Protein AF-A0A2M7QE40-F1 (afdb_monomer)

Foldseek 3Di:
DDPQVQFDWDADPFGIKTWDDDDPVDTDIDDDGDPPDDDDDDDDPDDDDDDDDDDKDWDWDDDPNDTDIDID

Solvent-accessible surface area (backbone atoms only — not comparable to full-atom values): 4943 Å² total; per-residue (Å²): 136,80,68,72,88,75,24,54,76,44,83,47,101,47,35,34,40,29,46,42,67,68,62,98,88,49,74,44,69,48,82,49,69,42,88,100,52,70,81,76,96,81,86,68,106,62,94,80,84,87,75,72,86,69,78,79,48,79,46,72,50,70,58,94,90,45,72,46,80,42,82,72

Nearest PDB structures (foldseek):
  1jic-assembly1_A  TM=5.253E-01  e=9.119E+00  Saccharolobus solfataricus

Structure (mmCIF, N/CA/C/O backbone):
data_AF-A0A2M7QE40-F1
#
_entry.id   AF-A0A2M7QE40-F1
#
loop_
_atom_site.group_PDB
_atom_site.id
_atom_site.type_symbol
_atom_site.label_atom_id
_atom_site.label_alt_id
_atom_site.label_comp_id
_atom_site.label_asym_id
_atom_site.label_entity_id
_atom_site.label_seq_id
_atom_site.pdbx_PDB_ins_code
_atom_site.Cartn_x
_atom_site.Cartn_y
_atom_site.Cartn_z
_atom_site.occupancy
_atom_site.B_iso_or_equiv
_atom_site.auth_seq_id
_atom_site.auth_comp_id
_atom_site.auth_asym_id
_atom_site.auth_atom_id
_atom_site.pdbx_PDB_model_num
ATOM 1 N N . MET A 1 1 ? -0.547 -7.760 -11.783 1.00 80.62 1 MET A N 1
ATOM 2 C CA . MET A 1 1 ? -0.205 -7.642 -10.346 1.00 80.62 1 MET A CA 1
ATOM 3 C C . MET A 1 1 ? 1.092 -8.391 -10.097 1.00 80.62 1 MET A C 1
ATOM 5 O O . MET A 1 1 ? 1.303 -9.396 -10.763 1.00 80.62 1 MET A O 1
ATOM 9 N N . TYR A 1 2 ? 1.969 -7.889 -9.226 1.00 90.38 2 TYR A N 1
ATOM 10 C CA . TYR A 1 2 ? 3.218 -8.576 -8.856 1.00 90.38 2 TYR A CA 1
ATOM 11 C C . TYR A 1 2 ? 2.951 -9.606 -7.747 1.00 90.38 2 TYR A C 1
ATOM 13 O O . TYR A 1 2 ? 2.008 -9.443 -6.985 1.00 90.38 2 TYR A O 1
ATOM 21 N N . ASP A 1 3 ? 3.732 -10.669 -7.622 1.00 94.00 3 ASP A N 1
ATOM 22 C CA . ASP A 1 3 ? 3.495 -11.649 -6.553 1.00 94.00 3 ASP A CA 1
ATOM 23 C C . ASP A 1 3 ? 3.812 -11.042 -5.174 1.00 94.00 3 ASP A C 1
ATOM 25 O O . ASP A 1 3 ? 4.959 -10.690 -4.900 1.00 94.00 3 ASP A O 1
ATOM 29 N N . ILE A 1 4 ? 2.801 -10.915 -4.304 1.00 94.62 4 ILE A N 1
ATOM 30 C CA . ILE A 1 4 ? 2.943 -10.318 -2.965 1.00 94.62 4 ILE A CA 1
ATOM 31 C C . ILE A 1 4 ? 3.924 -11.099 -2.082 1.00 94.62 4 ILE A C 1
ATOM 33 O O . ILE A 1 4 ? 4.601 -10.503 -1.249 1.00 94.62 4 ILE A O 1
ATOM 37 N N . ASN A 1 5 ? 4.074 -12.408 -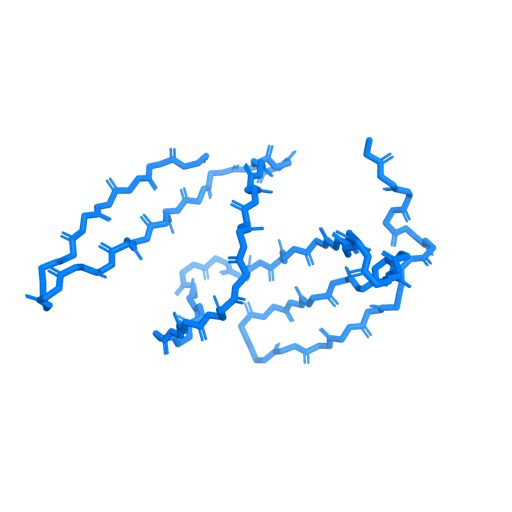2.309 1.00 95.06 5 ASN A N 1
ATOM 38 C CA . ASN A 1 5 ? 4.998 -13.251 -1.545 1.00 95.06 5 ASN A CA 1
ATOM 39 C C . ASN A 1 5 ? 6.470 -12.968 -1.878 1.00 95.06 5 ASN A C 1
ATOM 41 O O . ASN A 1 5 ? 7.361 -13.396 -1.150 1.00 95.06 5 ASN A O 1
ATOM 45 N N . LYS A 1 6 ? 6.732 -12.249 -2.977 1.00 96.44 6 LYS A N 1
ATOM 46 C CA . LYS A 1 6 ? 8.070 -11.797 -3.377 1.00 96.44 6 LYS A CA 1
ATOM 47 C C . LYS A 1 6 ? 8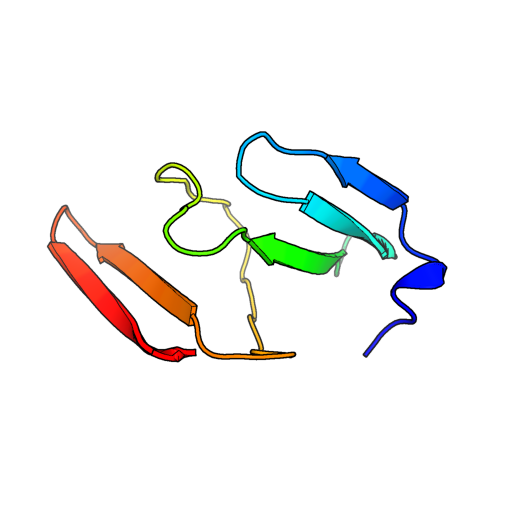.371 -10.368 -2.927 1.00 96.44 6 LYS A C 1
ATOM 49 O O . LYS A 1 6 ? 9.441 -9.855 -3.247 1.00 96.44 6 LYS A O 1
ATOM 54 N N . CYS A 1 7 ? 7.434 -9.705 -2.254 1.00 97.56 7 CYS A N 1
ATOM 55 C CA . CYS A 1 7 ? 7.636 -8.362 -1.732 1.00 97.56 7 CYS A CA 1
ATOM 56 C C . CYS A 1 7 ? 8.306 -8.401 -0.355 1.00 97.56 7 CYS A C 1
ATOM 58 O O . CYS A 1 7 ? 8.042 -9.283 0.463 1.00 97.56 7 CYS A O 1
ATOM 60 N N . GLN A 1 8 ? 9.107 -7.383 -0.055 1.00 97.81 8 GLN A N 1
ATOM 61 C CA . GLN A 1 8 ? 9.575 -7.141 1.303 1.00 97.81 8 GLN A CA 1
ATOM 62 C C . GLN A 1 8 ? 8.427 -6.562 2.136 1.00 97.81 8 GLN A C 1
ATOM 64 O O . GLN A 1 8 ? 7.917 -5.483 1.833 1.00 97.81 8 GLN A O 1
ATOM 69 N N . LYS A 1 9 ? 8.029 -7.256 3.206 1.00 98.06 9 LYS A N 1
ATOM 70 C CA . LYS A 1 9 ? 7.011 -6.763 4.142 1.00 98.06 9 LYS A CA 1
ATOM 71 C C . LYS A 1 9 ? 7.627 -5.791 5.150 1.00 98.06 9 LYS A C 1
ATOM 73 O O . LYS A 1 9 ? 8.601 -6.122 5.822 1.00 98.06 9 LYS A O 1
ATOM 78 N N . VAL A 1 10 ? 7.013 -4.623 5.289 1.00 98.00 10 VAL A N 1
ATOM 79 C CA . VAL A 1 10 ? 7.308 -3.611 6.306 1.00 98.00 10 VAL A CA 1
ATOM 80 C C . VAL A 1 10 ? 6.071 -3.447 7.179 1.00 98.00 10 VAL A C 1
ATOM 82 O O . VAL A 1 10 ? 5.017 -3.024 6.703 1.00 98.00 10 VAL A O 1
ATOM 85 N N . SER A 1 11 ? 6.187 -3.810 8.454 1.00 97.44 11 SER A N 1
ATOM 86 C CA . SER A 1 11 ? 5.087 -3.697 9.415 1.00 97.44 11 SER A CA 1
ATOM 87 C C . SER A 1 11 ? 4.859 -2.245 9.831 1.00 97.44 11 SER A C 1
ATOM 89 O O . SER A 1 11 ? 5.811 -1.504 10.076 1.00 97.44 11 SER A O 1
ATOM 91 N N . LEU A 1 12 ? 3.591 -1.866 9.964 1.00 95.88 12 LEU A N 1
ATOM 92 C CA . LEU A 1 12 ? 3.136 -0.582 10.486 1.00 95.88 12 LEU A CA 1
ATOM 93 C C . LEU A 1 12 ? 2.191 -0.823 11.674 1.00 95.88 12 LEU A C 1
ATOM 95 O O . LEU A 1 12 ? 1.545 -1.869 11.724 1.00 95.88 12 LEU A O 1
ATOM 99 N N . PRO A 1 13 ? 2.021 0.140 12.596 1.00 95.88 13 PRO A N 1
ATOM 100 C CA . PRO A 1 13 ? 1.009 0.029 13.652 1.00 95.88 13 PRO A CA 1
ATOM 101 C C . PRO A 1 13 ? -0.409 -0.226 13.111 1.00 95.88 13 PRO A C 1
ATOM 103 O O . PRO A 1 13 ? -1.181 -0.974 13.701 1.00 95.88 13 PRO A O 1
ATOM 106 N N . GLN A 1 14 ? -0.728 0.363 11.958 1.00 96.62 14 GLN A N 1
ATOM 107 C CA . GLN A 1 14 ? -2.020 0.270 11.279 1.00 96.62 14 GLN A CA 1
ATOM 108 C C . GLN A 1 14 ? -2.115 -0.845 10.218 1.00 96.62 14 GLN A C 1
ATOM 110 O O . GLN A 1 14 ? -3.133 -0.946 9.541 1.00 96.62 14 GLN A O 1
ATOM 115 N N . GLY A 1 15 ? -1.084 -1.680 10.040 1.00 96.38 15 GLY A N 1
ATOM 116 C CA . GLY A 1 15 ? -1.095 -2.747 9.033 1.00 96.38 15 GLY A CA 1
ATOM 117 C C . GLY A 1 15 ? 0.290 -3.055 8.467 1.00 96.38 15 GLY A C 1
ATOM 118 O O . GLY A 1 15 ? 1.236 -3.299 9.216 1.00 96.38 15 GLY A O 1
ATOM 119 N N . ALA A 1 16 ? 0.434 -3.061 7.142 1.00 97.31 16 ALA A N 1
ATOM 120 C CA . ALA A 1 16 ? 1.714 -3.330 6.494 1.00 97.31 16 ALA A CA 1
ATOM 121 C C . ALA A 1 16 ? 1.821 -2.717 5.094 1.00 97.31 16 ALA A C 1
ATOM 123 O O . ALA A 1 16 ? 0.834 -2.568 4.376 1.00 97.31 16 ALA A O 1
ATOM 124 N N . ILE A 1 17 ? 3.053 -2.430 4.679 1.00 96.88 17 ILE A N 1
ATOM 125 C CA . ILE A 1 17 ? 3.401 -2.137 3.288 1.00 96.88 17 ILE A CA 1
ATOM 126 C C . ILE A 1 17 ? 4.234 -3.298 2.751 1.00 96.88 17 ILE A C 1
ATOM 128 O O . ILE A 1 17 ? 5.170 -3.757 3.401 1.00 96.88 17 ILE A O 1
ATOM 132 N N . TYR A 1 18 ? 3.915 -3.764 1.550 1.00 97.81 18 TYR A N 1
ATOM 133 C CA . TYR A 1 18 ? 4.672 -4.790 0.844 1.00 97.81 18 TYR A CA 1
ATOM 134 C C . 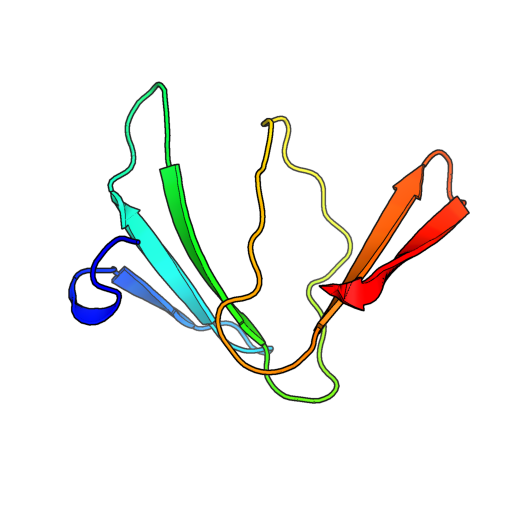TYR A 1 18 ? 5.393 -4.131 -0.329 1.00 97.81 18 TYR A C 1
ATOM 136 O O . TYR A 1 18 ? 4.766 -3.763 -1.322 1.00 97.81 18 TYR A O 1
ATOM 144 N N . LEU A 1 19 ? 6.707 -3.973 -0.207 1.00 96.62 19 LEU A N 1
ATOM 145 C CA . LEU A 1 19 ? 7.565 -3.328 -1.194 1.00 96.62 19 LEU A CA 1
ATOM 146 C C . LEU A 1 19 ? 7.968 -4.343 -2.268 1.00 96.62 19 LEU A C 1
ATOM 148 O O . LEU A 1 19 ? 8.682 -5.307 -1.987 1.00 96.62 19 LEU A O 1
ATOM 152 N N . GLY A 1 20 ? 7.463 -4.153 -3.484 1.00 96.62 20 GLY A N 1
ATOM 153 C CA . GLY A 1 20 ? 7.836 -4.935 -4.658 1.00 96.62 20 GLY A CA 1
ATOM 154 C C . GLY A 1 20 ? 8.998 -4.299 -5.431 1.00 96.62 20 GLY A C 1
ATOM 155 O O . GLY A 1 20 ? 9.735 -3.475 -4.886 1.00 96.62 20 GLY A O 1
ATOM 156 N N . PRO A 1 21 ? 9.172 -4.665 -6.713 1.00 95.75 21 PRO A N 1
ATOM 157 C CA . PRO A 1 21 ? 10.190 -4.080 -7.572 1.00 95.75 21 PRO A CA 1
ATOM 158 C C . PRO A 1 21 ? 10.0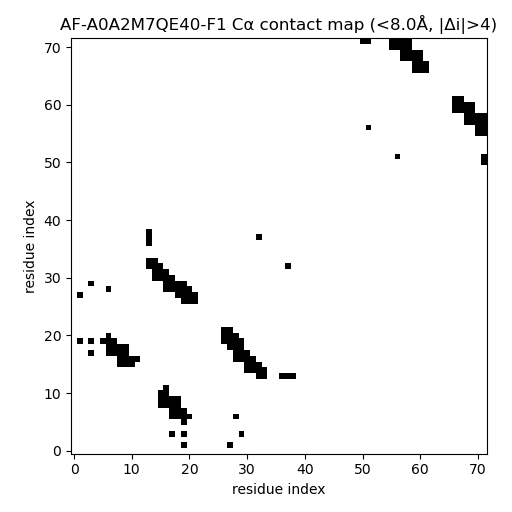46 -2.562 -7.669 1.00 95.75 21 PRO A C 1
ATOM 160 O O . PRO A 1 21 ? 8.934 -2.035 -7.798 1.00 95.75 21 PRO A O 1
ATOM 163 N N . SER A 1 22 ? 11.186 -1.880 -7.639 1.00 94.88 22 SER A N 1
ATOM 164 C CA . SER A 1 22 ? 11.276 -0.440 -7.824 1.00 94.88 22 SER A CA 1
ATOM 165 C C . SER A 1 22 ? 12.503 -0.090 -8.650 1.00 94.88 22 SER A C 1
ATOM 167 O O . SER A 1 22 ? 13.593 -0.587 -8.376 1.00 94.88 22 SER A O 1
ATOM 169 N N . ASP A 1 23 ? 12.316 0.800 -9.614 1.00 93.06 23 ASP A N 1
ATOM 170 C CA . ASP A 1 23 ? 13.366 1.442 -10.399 1.00 93.06 23 ASP A CA 1
ATOM 171 C C . ASP A 1 23 ? 13.119 2.962 -10.473 1.00 93.06 23 ASP A C 1
ATOM 173 O O . ASP A 1 23 ? 12.279 3.500 -9.747 1.00 93.06 23 ASP A O 1
ATOM 177 N N . GLU A 1 24 ? 13.883 3.663 -11.313 1.00 91.69 24 GLU A N 1
ATOM 178 C CA . GLU A 1 24 ? 13.790 5.117 -11.510 1.00 91.69 24 GLU A CA 1
ATOM 179 C C . GLU A 1 24 ? 12.453 5.585 -12.114 1.00 91.69 24 GLU A C 1
ATOM 181 O O . GLU A 1 24 ? 12.073 6.741 -11.947 1.00 91.69 24 GLU A O 1
ATOM 186 N N . ASN A 1 25 ? 11.725 4.693 -12.790 1.00 90.56 25 ASN A N 1
ATOM 187 C CA . ASN A 1 25 ? 10.491 5.005 -13.505 1.00 90.56 25 ASN A CA 1
ATOM 188 C C . ASN A 1 25 ? 9.249 4.542 -12.741 1.00 90.56 25 ASN A C 1
ATOM 190 O O . ASN A 1 25 ? 8.175 5.135 -12.872 1.00 90.56 25 ASN A O 1
ATOM 194 N N . LYS A 1 26 ? 9.354 3.444 -11.985 1.00 92.62 26 LYS A N 1
ATOM 195 C CA . LYS A 1 26 ? 8.201 2.787 -11.377 1.00 92.62 26 LYS A CA 1
ATOM 196 C C . LYS A 1 26 ? 8.560 2.061 -10.091 1.00 92.62 26 LYS A C 1
ATOM 198 O O . LYS A 1 26 ? 9.502 1.281 -10.033 1.00 92.62 26 LYS A O 1
ATOM 203 N N . SER A 1 27 ? 7.680 2.198 -9.105 1.00 93.88 27 SER A N 1
ATOM 204 C CA . SER A 1 27 ? 7.618 1.318 -7.939 1.00 93.88 27 SER A CA 1
ATOM 205 C C . SER A 1 27 ? 6.295 0.559 -7.936 1.00 93.88 27 SER A C 1
ATOM 207 O O . SER A 1 27 ? 5.255 1.101 -8.315 1.00 93.88 27 SER A O 1
ATOM 209 N N . VAL A 1 28 ? 6.317 -0.696 -7.495 1.00 94.88 28 VAL A N 1
ATOM 210 C CA . VAL A 1 28 ? 5.110 -1.492 -7.243 1.00 94.88 28 VAL A CA 1
ATOM 211 C C . VAL A 1 28 ? 5.095 -1.913 -5.783 1.00 94.88 28 VAL A C 1
ATOM 213 O O . VAL A 1 28 ? 6.114 -2.328 -5.241 1.00 94.88 28 VAL A O 1
ATOM 216 N N . GLY A 1 29 ? 3.930 -1.851 -5.150 1.00 96.00 29 GLY A N 1
ATOM 217 C CA . GLY A 1 29 ? 3.752 -2.351 -3.797 1.00 96.00 29 GLY A CA 1
ATOM 218 C C . GLY A 1 29 ? 2.2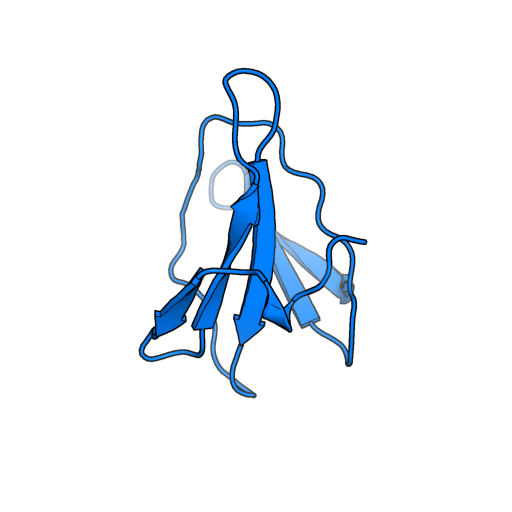90 -2.586 -3.454 1.00 96.00 29 GLY A C 1
ATOM 219 O O . GLY A 1 29 ? 1.401 -2.317 -4.263 1.00 96.00 29 GLY A O 1
ATOM 220 N N . TYR A 1 30 ? 2.069 -3.096 -2.248 1.00 96.69 30 TYR A N 1
ATOM 221 C CA . TYR A 1 30 ? 0.746 -3.275 -1.660 1.00 96.69 30 TYR A CA 1
ATOM 222 C C . TYR A 1 30 ? 0.668 -2.529 -0.335 1.00 96.69 30 TYR A C 1
ATOM 224 O O . TYR A 1 30 ? 1.638 -2.511 0.422 1.00 96.69 30 TYR A O 1
ATOM 232 N N . LEU A 1 31 ? -0.499 -1.960 -0.053 1.00 95.88 31 LEU A N 1
ATOM 233 C CA . LEU A 1 31 ? -0.856 -1.426 1.253 1.00 95.88 31 LEU A CA 1
ATOM 234 C C . LEU A 1 31 ? -1.940 -2.322 1.851 1.00 95.88 31 LEU A C 1
ATOM 236 O O . LEU A 1 31 ? -2.967 -2.564 1.222 1.00 95.88 31 LEU A O 1
ATOM 240 N N . GLU A 1 32 ? -1.695 -2.804 3.060 1.00 96.44 32 GLU A N 1
ATOM 241 C CA . GLU A 1 32 ? -2.649 -3.535 3.885 1.00 96.44 32 GLU A CA 1
ATOM 242 C C . GLU A 1 32 ? -2.966 -2.679 5.109 1.00 96.44 32 GLU A C 1
ATOM 244 O O . GLU A 1 32 ? -2.055 -2.243 5.817 1.00 96.44 32 GLU A O 1
ATOM 249 N N . LEU A 1 33 ? -4.254 -2.441 5.349 1.00 96.44 33 LEU A N 1
ATOM 250 C CA . LEU A 1 33 ? -4.746 -1.713 6.513 1.00 96.44 33 LEU A CA 1
ATOM 251 C C . LEU A 1 33 ? -5.576 -2.643 7.386 1.00 96.44 33 LEU A C 1
ATOM 253 O O . LEU A 1 33 ? -6.416 -3.396 6.892 1.00 96.44 33 LEU A O 1
ATOM 257 N N . SER A 1 34 ? -5.368 -2.550 8.694 1.00 96.44 34 SER A N 1
ATOM 258 C CA . SER A 1 34 ? -6.258 -3.166 9.669 1.00 96.44 34 SER A CA 1
ATOM 259 C C . SER A 1 34 ? -7.625 -2.464 9.640 1.00 96.44 34 SER A C 1
ATOM 261 O O . SER A 1 34 ? -7.683 -1.245 9.426 1.00 96.44 34 SER A O 1
ATOM 263 N N . PRO A 1 35 ? -8.739 -3.176 9.884 1.00 95.31 35 PRO A N 1
ATOM 264 C CA . PRO A 1 35 ? -10.060 -2.559 9.943 1.00 95.31 35 PRO A CA 1
ATOM 265 C C . PRO A 1 35 ? -10.104 -1.376 10.914 1.00 95.31 35 PRO A C 1
ATOM 267 O O . PRO A 1 35 ? -9.510 -1.427 11.990 1.00 95.31 35 PRO A O 1
ATOM 270 N N . HIS A 1 36 ? -10.826 -0.320 10.534 1.00 94.56 36 HIS A N 1
ATOM 271 C CA . HIS A 1 36 ? -10.981 0.911 11.324 1.00 94.56 36 HIS A CA 1
ATOM 272 C C . HIS A 1 36 ? -9.674 1.668 11.614 1.00 94.56 36 HIS A C 1
ATOM 274 O O . HIS A 1 36 ? -9.623 2.479 12.538 1.00 94.56 36 HIS A O 1
ATOM 280 N N . THR A 1 37 ? -8.628 1.440 10.818 1.00 95.88 37 THR A N 1
ATOM 281 C CA . THR A 1 37 ? -7.378 2.206 10.880 1.00 95.88 37 THR A CA 1
ATOM 282 C C . THR A 1 37 ? -7.162 3.016 9.605 1.00 95.88 37 THR A C 1
ATOM 284 O O . THR A 1 37 ? -7.789 2.768 8.575 1.00 95.88 37 THR A O 1
ATOM 287 N N . SER A 1 38 ? -6.266 3.998 9.672 1.00 94.69 38 SER A N 1
ATOM 288 C CA . SER A 1 38 ? -5.857 4.801 8.523 1.00 94.69 38 SER A CA 1
ATOM 289 C C . SER A 1 38 ? -4.369 5.114 8.593 1.00 94.69 38 SER A C 1
ATOM 291 O O . SER A 1 38 ? -3.762 5.124 9.666 1.00 94.69 38 SER A O 1
ATOM 293 N N . LEU A 1 39 ? -3.773 5.414 7.441 1.00 94.31 39 LEU A N 1
ATOM 294 C CA . LEU A 1 39 ? -2.498 6.122 7.425 1.00 94.31 39 LEU A CA 1
ATOM 295 C C . LEU A 1 39 ? -2.705 7.560 7.923 1.00 94.31 39 LEU A C 1
ATOM 297 O O . LEU A 1 39 ? -3.789 8.131 7.778 1.00 94.31 39 LEU A O 1
ATOM 301 N N . ASN A 1 40 ? -1.650 8.153 8.479 1.00 92.12 40 ASN A N 1
ATOM 302 C CA . ASN A 1 40 ? -1.618 9.594 8.725 1.00 92.12 40 ASN A CA 1
ATOM 303 C C . ASN A 1 40 ? -1.709 10.350 7.395 1.00 92.12 40 ASN A C 1
ATOM 305 O O . ASN A 1 40 ? -1.291 9.827 6.360 1.00 92.12 40 ASN A O 1
ATOM 309 N N . LEU A 1 41 ? -2.203 11.589 7.426 1.00 92.56 41 LEU A N 1
ATOM 310 C CA . LEU A 1 41 ? -2.190 12.463 6.254 1.00 92.56 41 LEU A CA 1
ATOM 311 C C . LEU A 1 41 ? -0.752 12.615 5.738 1.00 92.56 41 LEU A C 1
ATOM 313 O O . LEU A 1 41 ? 0.152 12.982 6.488 1.00 92.56 41 LEU A O 1
ATOM 317 N N . HIS A 1 42 ? -0.549 12.311 4.461 1.00 91.19 42 HIS A N 1
ATOM 318 C CA . HIS A 1 42 ? 0.750 12.379 3.807 1.00 91.19 42 HIS A CA 1
ATOM 319 C C . HIS A 1 42 ? 0.588 12.781 2.343 1.00 91.19 42 HIS A C 1
ATOM 321 O O . HIS A 1 42 ? -0.492 12.679 1.766 1.00 91.19 42 HIS A O 1
ATOM 327 N N . ASN A 1 43 ? 1.687 13.241 1.752 1.00 91.19 43 ASN A N 1
ATOM 328 C CA . ASN A 1 43 ? 1.795 13.528 0.332 1.00 91.19 43 ASN A CA 1
ATOM 329 C C . ASN A 1 43 ? 3.148 13.015 -0.160 1.00 91.19 43 ASN A C 1
ATOM 331 O O . ASN A 1 43 ? 4.169 13.218 0.503 1.00 91.19 43 ASN A O 1
ATOM 335 N N . ARG A 1 44 ? 3.160 12.377 -1.328 1.00 87.62 44 ARG A N 1
ATOM 336 C CA . ARG A 1 44 ? 4.378 11.973 -2.023 1.00 87.62 44 ARG A CA 1
ATOM 337 C C . ARG A 1 44 ? 4.424 12.709 -3.363 1.00 87.62 44 ARG A C 1
ATOM 339 O O . ARG A 1 44 ? 3.432 12.675 -4.083 1.00 87.62 44 ARG A O 1
ATOM 346 N N . PRO A 1 45 ? 5.553 13.333 -3.747 1.00 89.62 45 PRO A N 1
ATOM 347 C CA . PRO A 1 45 ? 5.685 14.020 -5.032 1.00 89.62 45 PRO A CA 1
ATOM 348 C C . PRO A 1 45 ? 5.870 13.012 -6.183 1.00 89.62 45 PRO A C 1
ATOM 350 O O . PRO A 1 45 ? 6.880 13.015 -6.880 1.00 89.62 45 PRO A O 1
ATOM 353 N N . ALA A 1 46 ? 4.913 12.100 -6.346 1.00 89.12 46 ALA A N 1
ATOM 354 C CA . ALA A 1 46 ? 4.877 11.080 -7.381 1.00 89.12 46 ALA A CA 1
ATOM 355 C C . ALA A 1 46 ? 3.432 10.881 -7.848 1.00 89.12 46 ALA A C 1
ATOM 357 O O . ALA A 1 46 ? 2.492 11.012 -7.069 1.00 89.12 46 ALA A O 1
ATOM 358 N N . THR A 1 47 ? 3.245 10.547 -9.124 1.00 91.62 47 THR A N 1
ATOM 359 C CA . THR A 1 47 ? 1.933 10.098 -9.600 1.00 91.62 47 THR A CA 1
ATOM 360 C C . THR A 1 47 ? 1.696 8.676 -9.115 1.00 91.62 47 THR A C 1
ATOM 362 O O . THR A 1 47 ? 2.445 7.763 -9.462 1.00 91.62 47 THR A O 1
ATOM 365 N N . GLU A 1 48 ? 0.643 8.484 -8.330 1.00 91.12 48 GLU A N 1
ATOM 366 C CA . GLU A 1 48 ? 0.272 7.180 -7.793 1.00 91.12 48 GLU A CA 1
ATOM 367 C C . GLU A 1 48 ? -1.007 6.672 -8.459 1.00 91.12 48 GLU A C 1
ATOM 369 O O . GLU A 1 48 ? -1.942 7.425 -8.732 1.00 91.12 48 GLU A O 1
ATOM 374 N N . LYS A 1 49 ? -1.045 5.366 -8.736 1.00 91.69 49 LYS A N 1
ATOM 375 C CA . LYS A 1 49 ? -2.243 4.672 -9.207 1.00 91.69 49 LYS A CA 1
ATOM 376 C C . LYS A 1 49 ? -2.564 3.557 -8.230 1.00 91.69 49 LYS A C 1
ATOM 378 O O . LYS A 1 49 ? -1.857 2.551 -8.184 1.00 91.69 49 LYS A O 1
ATOM 383 N N . LEU A 1 50 ? -3.635 3.745 -7.470 1.00 91.88 50 LEU A N 1
ATOM 384 C CA . LEU A 1 50 ? -4.131 2.757 -6.523 1.00 91.88 50 LEU A CA 1
ATOM 385 C C . LEU A 1 50 ? -5.192 1.878 -7.188 1.00 91.88 50 LEU A C 1
ATOM 387 O O . LEU A 1 50 ? -5.892 2.284 -8.115 1.00 91.88 50 LEU A O 1
ATOM 391 N N . THR A 1 51 ? -5.263 0.625 -6.764 1.00 92.81 51 THR A N 1
ATOM 392 C CA . THR A 1 51 ? -6.264 -0.337 -7.224 1.00 92.81 51 THR A CA 1
ATOM 393 C C . THR A 1 51 ? -6.632 -1.202 -6.038 1.00 92.81 51 THR A C 1
ATOM 395 O O . THR A 1 51 ? -5.745 -1.800 -5.425 1.00 92.81 51 THR A O 1
ATOM 398 N N . GLN A 1 52 ? -7.922 -1.263 -5.720 1.00 94.75 52 GLN A N 1
ATOM 399 C CA . GLN A 1 52 ? -8.416 -2.102 -4.641 1.00 94.75 52 GLN A CA 1
ATOM 400 C C . GLN A 1 52 ? -8.230 -3.571 -5.009 1.00 94.75 52 GLN A C 1
ATOM 402 O O . GLN A 1 52 ? -8.643 -4.025 -6.076 1.00 94.75 52 GLN A O 1
ATOM 407 N N . VAL A 1 53 ? -7.544 -4.307 -4.136 1.00 93.44 53 VAL A N 1
ATOM 408 C CA . VAL A 1 53 ? -7.205 -5.717 -4.379 1.00 93.44 53 VAL A CA 1
ATOM 409 C C . VAL A 1 53 ? -8.155 -6.651 -3.640 1.00 93.44 53 VAL A C 1
ATOM 411 O O . VAL A 1 53 ? -8.463 -7.730 -4.143 1.00 93.44 53 VAL A O 1
ATOM 414 N N . ARG A 1 54 ? -8.579 -6.266 -2.430 1.00 93.44 54 ARG A N 1
ATOM 415 C CA . ARG A 1 54 ? -9.419 -7.066 -1.529 1.00 93.44 54 ARG A CA 1
ATOM 416 C C . ARG A 1 54 ? -10.199 -6.165 -0.592 1.00 93.44 54 ARG A C 1
ATOM 418 O O . ARG A 1 54 ? -9.619 -5.204 -0.102 1.00 93.44 54 ARG A O 1
ATOM 425 N N . 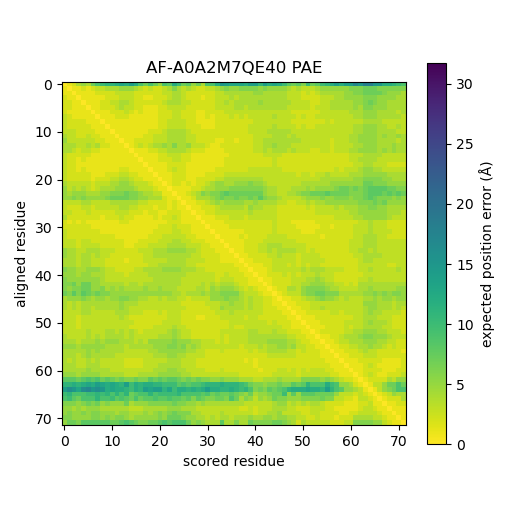GLU A 1 55 ? -11.436 -6.540 -0.281 1.00 94.31 55 GLU A N 1
ATOM 426 C CA . GLU A 1 55 ? -12.337 -5.777 0.595 1.00 94.31 55 GLU A CA 1
ATOM 427 C C . GLU A 1 55 ? -12.522 -4.316 0.144 1.00 94.31 55 GLU A C 1
ATOM 429 O O . GLU A 1 55 ? -12.016 -3.913 -0.902 1.00 94.31 55 GLU A O 1
ATOM 434 N N . ALA A 1 56 ? -13.276 -3.530 0.910 1.00 91.81 56 ALA A N 1
ATOM 435 C CA . ALA A 1 56 ? -13.493 -2.112 0.636 1.00 91.81 56 ALA A CA 1
ATOM 436 C C . ALA A 1 56 ? -12.514 -1.234 1.426 1.00 91.81 56 ALA A C 1
ATOM 438 O O . ALA A 1 56 ? -12.172 -1.544 2.572 1.00 91.81 56 ALA A O 1
ATOM 439 N N . SER A 1 57 ? -12.111 -0.103 0.846 1.00 94.38 57 SER A N 1
ATOM 440 C CA . SER A 1 57 ? -11.406 0.947 1.584 1.00 94.38 57 SER A CA 1
ATOM 441 C C . SER A 1 57 ? -11.898 2.342 1.201 1.00 94.38 57 SER 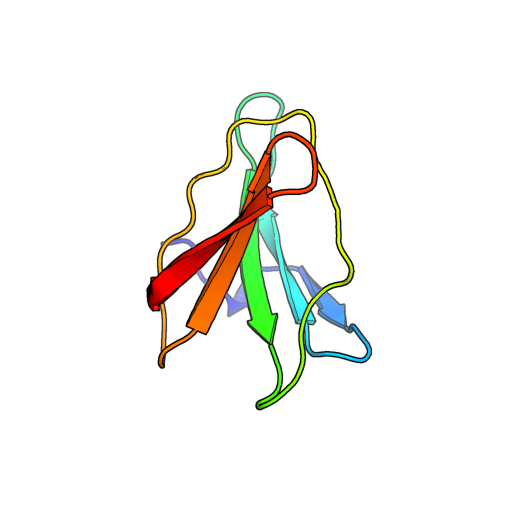A C 1
ATOM 443 O O . SER A 1 57 ? -12.467 2.553 0.132 1.00 94.38 57 SER A O 1
ATOM 445 N N . ASN A 1 58 ? -11.688 3.303 2.101 1.00 94.56 58 ASN A N 1
ATOM 446 C CA . ASN A 1 58 ? -11.938 4.714 1.832 1.00 94.56 58 ASN A CA 1
ATOM 447 C C . ASN A 1 58 ? -10.598 5.421 1.638 1.00 94.56 58 ASN A C 1
ATOM 449 O O . ASN A 1 58 ? -9.732 5.369 2.512 1.00 94.56 58 ASN A O 1
ATOM 453 N N . MET A 1 59 ? -10.455 6.130 0.526 1.00 94.50 59 MET A N 1
ATOM 454 C CA . MET A 1 59 ? -9.372 7.072 0.286 1.00 94.50 59 MET A CA 1
ATOM 455 C C . MET A 1 59 ? -9.901 8.487 0.476 1.00 94.50 59 MET A C 1
ATOM 457 O O . MET A 1 59 ? -10.910 8.851 -0.116 1.00 94.50 59 MET A O 1
ATOM 461 N N . VAL A 1 60 ? -9.219 9.297 1.282 1.00 94.50 60 VAL A N 1
ATOM 462 C CA . VAL A 1 60 ? -9.564 10.712 1.443 1.00 94.50 60 VAL A CA 1
ATOM 463 C C . VAL A 1 60 ? -8.460 11.558 0.830 1.00 94.50 60 VAL A C 1
ATOM 465 O O . VAL A 1 60 ? -7.313 11.493 1.270 1.00 94.50 60 VAL A O 1
ATOM 468 N N . VAL A 1 61 ? -8.803 12.341 -0.191 1.00 93.25 61 VAL A N 1
ATOM 469 C CA . VAL A 1 61 ? -7.878 13.248 -0.877 1.00 93.25 61 VAL A CA 1
ATOM 470 C C . VAL A 1 61 ? -8.135 14.663 -0.386 1.00 93.25 61 VAL A C 1
ATOM 472 O O . VAL A 1 61 ? -9.258 15.153 -0.461 1.00 93.25 61 VAL A O 1
ATOM 475 N N . PHE A 1 62 ? -7.097 15.324 0.120 1.00 93.12 62 PHE A N 1
ATOM 476 C CA . PHE A 1 62 ? -7.193 16.691 0.622 1.00 93.12 62 PHE A CA 1
ATOM 477 C C . PHE A 1 62 ? -6.635 17.677 -0.402 1.00 93.12 62 PHE A C 1
ATOM 479 O O . PHE A 1 62 ? -5.479 17.572 -0.807 1.00 93.12 62 PHE A O 1
ATOM 486 N N . ASN A 1 63 ? -7.444 18.662 -0.786 1.00 89.25 63 ASN A N 1
ATOM 487 C CA . ASN A 1 63 ? -7.032 19.784 -1.623 1.00 89.25 63 ASN A CA 1
ATOM 488 C C . ASN A 1 63 ? -7.395 21.094 -0.911 1.00 89.25 63 ASN A C 1
ATOM 490 O O . ASN A 1 63 ? -8.576 21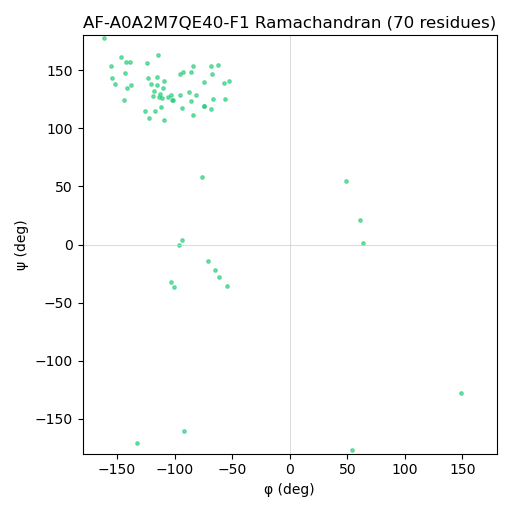.371 -0.701 1.00 89.25 63 ASN A O 1
ATOM 494 N N . ASN A 1 64 ? -6.388 21.884 -0.519 1.00 85.25 64 ASN A N 1
ATOM 495 C CA . ASN A 1 64 ? -6.558 23.120 0.261 1.00 85.25 64 ASN A CA 1
ATOM 496 C C . ASN A 1 64 ? -7.471 22.921 1.492 1.00 85.25 64 ASN A C 1
ATOM 498 O O . ASN A 1 64 ? -8.505 23.576 1.620 1.00 85.25 64 ASN A O 1
ATOM 502 N N . ASP A 1 65 ? -7.125 21.949 2.343 1.00 83.62 65 ASP A N 1
ATOM 503 C CA . ASP A 1 65 ? -7.842 21.552 3.572 1.00 83.62 65 ASP A CA 1
ATOM 504 C C . ASP A 1 65 ? -9.263 20.989 3.386 1.00 83.62 65 ASP A C 1
ATOM 506 O O . ASP A 1 65 ? -9.911 20.590 4.356 1.00 83.62 65 ASP A O 1
ATOM 510 N N . LYS A 1 66 ? -9.750 20.874 2.147 1.00 88.06 66 LYS A N 1
ATOM 511 C CA . LYS A 1 66 ? -11.012 20.195 1.838 1.00 88.06 66 LYS A CA 1
ATOM 512 C C . LYS A 1 66 ? -10.741 18.741 1.478 1.00 88.06 66 LYS A C 1
ATOM 514 O O . LYS A 1 66 ? -10.051 18.469 0.498 1.00 88.06 66 LYS A O 1
ATOM 519 N N . GLY A 1 67 ? -11.284 17.827 2.278 1.00 91.25 67 GLY A N 1
ATOM 520 C CA . GLY A 1 67 ? -11.213 16.388 2.039 1.00 91.25 67 GLY A CA 1
ATOM 521 C C . GLY A 1 67 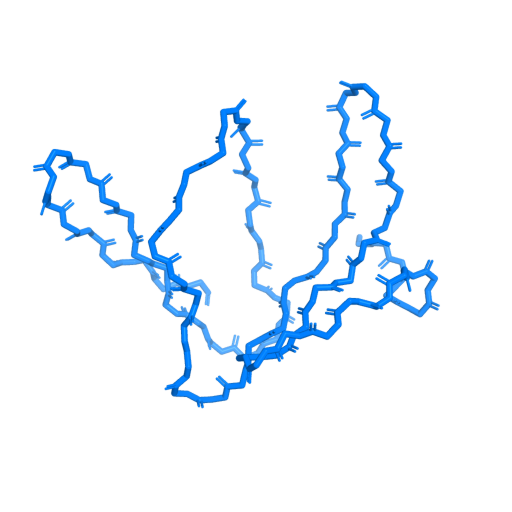? -12.358 15.896 1.155 1.00 91.25 67 GLY A C 1
ATOM 522 O O . GLY A 1 67 ? -13.522 16.185 1.428 1.00 91.25 67 GLY A O 1
ATOM 523 N N . GLU A 1 68 ? -12.031 15.116 0.134 1.00 94.44 68 GLU A N 1
ATOM 524 C CA . GLU A 1 68 ? -12.977 14.365 -0.690 1.00 94.44 68 GLU A CA 1
ATOM 525 C C . GLU A 1 68 ? -12.780 12.868 -0.446 1.00 94.44 68 GLU A C 1
ATOM 527 O O . GLU A 1 68 ? -11.654 12.375 -0.486 1.00 94.44 68 GLU A O 1
ATOM 532 N N . THR A 1 69 ? -13.868 12.145 -0.165 1.00 93.94 69 THR A N 1
ATOM 533 C CA . THR A 1 69 ? -13.819 10.694 0.068 1.00 93.94 69 THR A CA 1
ATOM 534 C C . THR A 1 69 ? -14.130 9.936 -1.215 1.00 93.94 69 THR A C 1
ATOM 536 O O . THR A 1 69 ? -15.163 10.156 -1.841 1.00 93.94 69 THR A O 1
ATOM 539 N N . ILE A 1 70 ? -13.255 8.999 -1.554 1.00 93.25 70 ILE A N 1
ATOM 540 C CA . ILE A 1 70 ? -13.342 8.094 -2.692 1.00 93.25 70 ILE A CA 1
ATOM 541 C C . ILE A 1 70 ? -13.397 6.672 -2.136 1.00 93.25 70 ILE A C 1
ATOM 543 O O . ILE A 1 70 ? -12.551 6.283 -1.331 1.00 93.25 70 ILE A O 1
ATOM 547 N N . ILE A 1 71 ? -14.391 5.897 -2.563 1.00 90.19 71 ILE A N 1
ATOM 548 C CA . ILE A 1 71 ? -14.481 4.472 -2.236 1.00 90.19 71 ILE A CA 1
ATOM 549 C C . ILE A 1 71 ? -13.646 3.718 -3.271 1.00 90.19 71 ILE A C 1
ATOM 551 O O . ILE A 1 71 ? -13.865 3.891 -4.473 1.00 90.19 71 ILE A O 1
ATOM 555 N N . LEU A 1 72 ? -12.678 2.935 -2.797 1.00 85.56 72 LEU A N 1
ATOM 556 C CA . LEU A 1 72 ? -11.808 2.096 -3.621 1.00 85.56 72 LEU A CA 1
ATOM 557 C C . LEU A 1 72 ? -12.307 0.652 -3.642 1.00 85.56 72 LEU A C 1
ATOM 559 O O . LEU A 1 72 ? -12.680 0.133 -2.562 1.00 85.56 72 LEU A O 1
#

Sequence (72 aa):
MYDINKCQKVSLPQGAIYLGPSDENKSVGYLELSPHTSLNLHNRPATEKLTQVREASNMVVFNNDKGETIIL

Secondary structure (DSSP, 8-state):
---GGGSEEEEETTEEEEEEEE-SS-EEEEEEE-TT--PPS---SS-------SS--EEEEEETTEEEEEE-

Mean predicted aligned error: 3.43 Å

Radius of gyration: 13.19 Å; Cα contacts (8 Å, |Δi|>4): 82; chains: 1; bounding box: 28×36×27 Å

pLDDT: mean 93.46, std 3.45, range [80.62, 98.06]

Organism: NCBI:txid1974829